Protein AF-A0A3L7AH86-F1 (afdb_monomer_lite)

Structure (mmCIF, N/CA/C/O backbone):
data_AF-A0A3L7AH86-F1
#
_entry.id   AF-A0A3L7AH86-F1
#
loop_
_atom_site.group_PDB
_atom_site.id
_atom_site.type_symbol
_atom_site.label_atom_id
_atom_site.label_alt_id
_atom_site.label_comp_id
_atom_site.label_asym_id
_atom_site.label_entity_id
_atom_site.label_seq_id
_atom_site.pdbx_PDB_ins_code
_atom_site.Cartn_x
_atom_site.Cartn_y
_atom_site.Cartn_z
_atom_site.occupancy
_atom_site.B_iso_or_equiv
_atom_site.auth_seq_id
_atom_site.auth_comp_id
_atom_site.auth_asym_id
_atom_site.auth_atom_id
_atom_site.pdbx_PDB_model_num
ATOM 1 N N . MET A 1 1 ? 28.279 -6.027 -3.704 1.00 44.44 1 MET A N 1
ATOM 2 C CA . MET A 1 1 ? 27.074 -5.322 -3.217 1.00 44.44 1 MET A CA 1
ATOM 3 C C . MET A 1 1 ? 25.892 -6.191 -3.582 1.00 44.44 1 MET A C 1
ATOM 5 O O . MET A 1 1 ? 25.785 -6.535 -4.749 1.00 44.44 1 MET A O 1
ATOM 9 N N . SER A 1 2 ? 25.110 -6.646 -2.601 1.00 47.25 2 SER A N 1
ATOM 10 C CA . SER A 1 2 ? 23.938 -7.489 -2.862 1.00 47.25 2 SER A CA 1
ATOM 11 C C . SER A 1 2 ? 22.923 -6.669 -3.650 1.00 47.25 2 SER A C 1
ATOM 13 O O . SER A 1 2 ? 22.373 -5.703 -3.124 1.00 47.25 2 SER A O 1
ATOM 15 N N . ASP A 1 3 ? 22.745 -7.006 -4.922 1.00 52.25 3 ASP A N 1
ATOM 16 C CA . ASP A 1 3 ? 21.746 -6.403 -5.793 1.00 52.25 3 ASP A CA 1
ATOM 17 C C . ASP A 1 3 ? 20.400 -7.023 -5.414 1.00 52.25 3 ASP A C 1
ATOM 19 O O . ASP A 1 3 ? 19.988 -8.058 -5.939 1.00 52.25 3 ASP A O 1
ATOM 23 N N . SER A 1 4 ? 19.761 -6.484 -4.376 1.00 62.56 4 SER A N 1
ATOM 24 C CA . SER A 1 4 ? 18.427 -6.927 -3.991 1.00 62.56 4 SER A CA 1
ATOM 25 C C . SER A 1 4 ? 17.487 -6.608 -5.152 1.00 62.56 4 SER A C 1
ATOM 27 O O . SER A 1 4 ? 17.142 -5.448 -5.376 1.00 62.56 4 SER A O 1
ATOM 29 N N . ALA A 1 5 ? 17.097 -7.649 -5.894 1.00 84.75 5 ALA A N 1
ATOM 30 C CA . ALA A 1 5 ? 16.226 -7.571 -7.070 1.00 84.75 5 ALA A CA 1
ATOM 31 C C . ALA A 1 5 ? 14.885 -6.865 -6.793 1.00 84.75 5 ALA A C 1
ATOM 33 O O . ALA A 1 5 ? 14.226 -6.381 -7.716 1.00 84.75 5 ALA A O 1
ATOM 34 N N . ASN A 1 6 ? 14.512 -6.766 -5.514 1.00 90.69 6 ASN A N 1
ATOM 35 C CA . ASN A 1 6 ? 13.269 -6.178 -5.051 1.00 90.69 6 ASN A CA 1
ATOM 36 C C . ASN A 1 6 ? 13.501 -4.955 -4.155 1.00 90.69 6 ASN A C 1
ATOM 38 O O . ASN A 1 6 ? 14.501 -4.859 -3.440 1.00 90.69 6 ASN A O 1
ATOM 42 N N . ARG A 1 7 ? 12.520 -4.051 -4.156 1.00 93.31 7 ARG A N 1
ATOM 43 C CA . ARG A 1 7 ? 12.362 -2.941 -3.214 1.00 93.31 7 ARG A CA 1
ATOM 44 C C . ARG A 1 7 ? 11.051 -3.102 -2.446 1.00 93.31 7 ARG A C 1
ATOM 46 O O . ARG A 1 7 ? 10.064 -3.575 -3.004 1.00 93.31 7 ARG A O 1
ATOM 53 N N . GLY A 1 8 ? 11.055 -2.717 -1.174 1.00 95.31 8 GLY A N 1
ATOM 54 C CA . GLY A 1 8 ? 9.854 -2.705 -0.343 1.00 95.31 8 GLY A CA 1
ATOM 55 C C . GLY A 1 8 ? 9.033 -1.439 -0.555 1.00 95.31 8 GLY A C 1
ATOM 56 O O . GLY A 1 8 ? 9.589 -0.347 -0.713 1.00 95.31 8 GLY A O 1
ATOM 57 N N . TRP A 1 9 ? 7.718 -1.600 -0.524 1.00 97.06 9 TRP A N 1
ATOM 58 C CA . TRP A 1 9 ? 6.750 -0.519 -0.450 1.00 97.06 9 TRP A CA 1
ATOM 59 C C . TRP A 1 9 ? 5.752 -0.771 0.667 1.00 97.06 9 TRP A C 1
ATOM 61 O O . TRP A 1 9 ? 5.429 -1.910 0.989 1.00 97.06 9 TRP A O 1
ATOM 71 N N . THR A 1 10 ? 5.241 0.315 1.226 1.00 97.06 10 THR A N 1
ATOM 72 C CA . THR A 1 10 ? 4.142 0.322 2.187 1.00 97.06 10 THR A CA 1
ATOM 73 C C . THR A 1 10 ? 3.006 1.179 1.647 1.00 97.06 10 THR A C 1
ATOM 75 O O . THR A 1 10 ? 3.188 1.953 0.704 1.00 97.06 10 THR A O 1
ATOM 78 N N . ALA A 1 11 ? 1.825 1.050 2.239 1.00 97.38 11 ALA A N 1
ATOM 79 C CA . ALA A 1 11 ? 0.658 1.821 1.837 1.00 97.38 11 ALA A CA 1
ATOM 80 C C . ALA A 1 11 ? -0.080 2.378 3.047 1.00 97.38 11 ALA A C 1
ATOM 82 O O . ALA A 1 11 ? -0.150 1.729 4.088 1.00 97.38 11 ALA A O 1
ATOM 83 N N . ILE A 1 12 ? -0.677 3.557 2.899 1.00 97.50 12 ILE A N 1
ATOM 84 C CA . ILE A 1 12 ? -1.646 4.075 3.861 1.00 97.50 12 ILE A CA 1
ATOM 85 C C . ILE A 1 12 ? -3.039 3.799 3.315 1.00 97.50 12 ILE A C 1
ATOM 87 O O . ILE A 1 12 ? -3.391 4.256 2.227 1.00 97.50 12 ILE A O 1
ATOM 91 N N . ILE A 1 13 ? -3.836 3.060 4.079 1.00 97.38 13 ILE A N 1
ATOM 92 C CA . ILE A 1 13 ? -5.221 2.737 3.739 1.00 97.38 13 ILE A CA 1
ATOM 93 C C . ILE A 1 13 ? -6.175 3.263 4.805 1.00 97.38 13 ILE A C 1
ATOM 95 O O . ILE A 1 13 ? -5.801 3.437 5.967 1.00 97.38 13 ILE A O 1
ATOM 99 N N . GLN A 1 14 ? -7.428 3.489 4.427 1.00 98.19 14 GLN A N 1
ATOM 100 C CA . GLN A 1 14 ? -8.468 3.917 5.354 1.00 98.19 14 GLN A CA 1
ATOM 101 C C . GLN A 1 14 ? -9.798 3.234 5.051 1.00 98.19 14 GLN A C 1
ATOM 103 O O . GLN A 1 14 ? -10.263 3.244 3.915 1.00 98.19 14 GLN A O 1
ATOM 108 N N . TYR A 1 15 ? -10.435 2.696 6.088 1.00 97.19 15 TYR A N 1
ATOM 109 C CA . TYR A 1 15 ? -11.835 2.278 6.037 1.00 97.19 15 TYR A CA 1
ATOM 110 C C . TYR A 1 15 ? -12.758 3.425 6.473 1.00 97.19 15 TYR A C 1
ATOM 112 O O . TYR A 1 15 ? -12.352 4.244 7.308 1.00 97.19 15 TYR A O 1
ATOM 120 N N . PRO A 1 16 ? -14.006 3.482 5.974 1.00 97.25 16 PRO A N 1
ATOM 121 C CA . PRO A 1 16 ? -14.986 4.478 6.391 1.00 97.25 16 PRO A CA 1
ATOM 122 C C . PRO A 1 16 ? -15.135 4.546 7.915 1.00 97.25 16 PRO A C 1
ATOM 124 O O . PRO A 1 16 ? -15.362 3.537 8.576 1.00 97.25 16 PRO A O 1
ATOM 127 N N . GLY A 1 17 ? -14.996 5.749 8.477 1.00 96.81 17 GLY A N 1
ATOM 128 C CA . GLY A 1 17 ? -15.137 5.990 9.917 1.00 96.81 17 GLY A CA 1
ATOM 129 C C . GLY A 1 17 ? -13.948 5.556 10.785 1.00 96.81 17 GLY A C 1
ATOM 130 O O . GLY A 1 17 ? -13.976 5.804 11.988 1.00 96.81 17 GLY A O 1
ATOM 131 N N . LEU A 1 18 ? -12.894 4.960 10.213 1.00 97.00 18 LEU A N 1
ATOM 132 C CA . LEU A 1 18 ? -11.676 4.588 10.939 1.00 97.00 18 LEU A CA 1
ATOM 133 C C . LEU A 1 18 ? -10.523 5.556 10.653 1.00 97.00 18 LEU A C 1
ATOM 135 O O . LEU A 1 18 ? -10.505 6.273 9.648 1.00 97.00 18 LEU A O 1
ATOM 139 N N . LYS A 1 19 ? -9.534 5.572 11.554 1.00 97.75 19 LYS A N 1
ATOM 140 C CA . LYS A 1 19 ? -8.269 6.279 11.319 1.00 97.75 19 LYS A CA 1
ATOM 141 C C . LYS A 1 19 ? -7.470 5.565 10.216 1.00 97.75 19 LYS A C 1
ATOM 143 O O . LYS A 1 19 ? -7.541 4.337 10.142 1.00 97.75 19 LYS A O 1
ATOM 148 N N . PRO A 1 20 ? -6.698 6.298 9.393 1.00 97.56 20 PRO A N 1
ATOM 149 C CA . PRO A 1 20 ? -5.772 5.686 8.449 1.00 97.56 20 PRO A CA 1
ATOM 150 C C . PRO A 1 20 ? -4.780 4.755 9.149 1.00 97.56 20 PRO A C 1
ATOM 152 O O . PRO A 1 20 ? -4.297 5.063 10.241 1.00 97.56 20 PRO A O 1
ATOM 155 N N . ILE A 1 21 ? -4.463 3.638 8.502 1.00 95.12 21 ILE A N 1
ATOM 156 C CA . ILE A 1 21 ? -3.489 2.657 8.981 1.00 95.12 21 ILE A CA 1
ATOM 157 C C . ILE A 1 21 ? -2.435 2.398 7.911 1.00 95.12 21 ILE A C 1
ATOM 159 O O . ILE A 1 21 ? -2.717 2.459 6.713 1.00 95.12 21 ILE A O 1
ATOM 163 N N . ARG A 1 22 ? -1.218 2.078 8.354 1.00 95.12 22 ARG A N 1
ATOM 164 C CA . ARG A 1 22 ? -0.161 1.600 7.466 1.00 95.12 22 ARG A CA 1
ATOM 165 C C . ARG A 1 22 ? -0.356 0.107 7.215 1.00 95.12 22 ARG A C 1
ATOM 167 O O . ARG A 1 22 ? -0.300 -0.691 8.147 1.00 95.12 22 ARG A O 1
ATOM 174 N N . PHE A 1 23 ? -0.601 -0.244 5.962 1.00 94.06 23 PHE A N 1
ATOM 175 C CA . PHE A 1 23 ? -0.516 -1.607 5.459 1.00 94.06 23 PHE A CA 1
ATOM 176 C C . PHE A 1 23 ? 0.958 -2.018 5.331 1.00 94.06 23 PHE A C 1
ATOM 178 O O . PHE A 1 23 ? 1.819 -1.151 5.181 1.00 94.06 23 PHE A O 1
ATOM 185 N N . GLY A 1 24 ? 1.226 -3.322 5.451 1.00 92.06 24 GLY A N 1
ATOM 186 C CA . GLY A 1 24 ? 2.564 -3.902 5.584 1.00 92.06 24 GLY A CA 1
ATOM 187 C C . GLY A 1 24 ? 3.500 -3.680 4.391 1.00 92.06 24 GLY A C 1
ATOM 188 O O . GLY A 1 24 ? 3.374 -2.730 3.625 1.00 92.06 24 GLY A O 1
ATOM 189 N N . THR A 1 25 ? 4.486 -4.562 4.251 1.00 96.06 25 THR A N 1
ATOM 190 C CA . THR A 1 25 ? 5.502 -4.449 3.197 1.00 96.06 25 THR A CA 1
ATOM 191 C C . THR A 1 25 ? 5.133 -5.305 1.990 1.00 96.06 25 THR A C 1
ATOM 193 O O . THR A 1 25 ? 5.140 -6.529 2.092 1.00 96.06 25 THR A O 1
ATOM 196 N N . THR A 1 26 ? 4.913 -4.67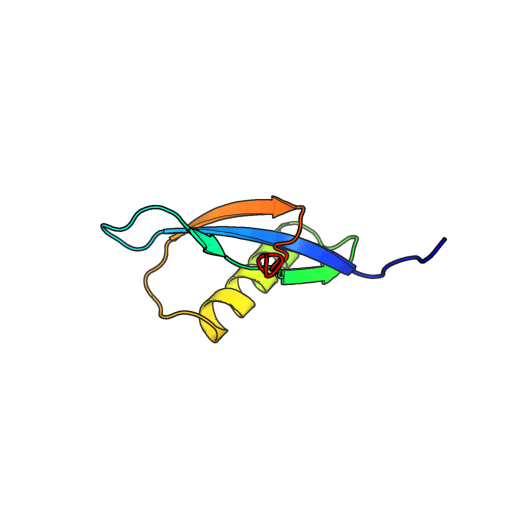3 0.840 1.00 96.06 26 THR A N 1
ATOM 197 C CA . THR A 1 26 ? 4.830 -5.328 -0.472 1.00 96.06 26 THR A CA 1
ATOM 198 C C . THR A 1 26 ? 6.197 -5.270 -1.148 1.00 96.06 26 THR A C 1
ATOM 200 O O . THR A 1 26 ? 6.803 -4.202 -1.265 1.00 96.06 26 THR A O 1
ATOM 203 N N . LEU A 1 27 ? 6.710 -6.419 -1.593 1.00 95.38 27 LEU A N 1
ATOM 204 C CA . LEU A 1 27 ? 7.966 -6.494 -2.342 1.00 95.38 27 LEU A CA 1
ATOM 205 C C . LEU A 1 27 ? 7.682 -6.421 -3.841 1.00 95.38 27 LEU A C 1
ATOM 207 O O . LEU A 1 27 ? 6.946 -7.239 -4.381 1.00 95.38 27 LEU A O 1
ATOM 211 N N . VAL A 1 28 ? 8.320 -5.474 -4.520 1.00 95.19 28 VAL A N 1
ATOM 212 C CA . VAL A 1 28 ? 8.210 -5.286 -5.975 1.00 95.19 28 VAL A CA 1
ATOM 213 C C . VAL A 1 28 ? 9.589 -5.249 -6.610 1.00 95.19 28 VAL A C 1
ATOM 215 O O . VAL A 1 28 ? 10.572 -4.943 -5.934 1.00 95.19 28 VAL A O 1
ATOM 218 N N . ARG A 1 29 ? 9.674 -5.498 -7.919 1.00 94.44 29 ARG A N 1
ATOM 219 C CA . ARG A 1 29 ? 10.927 -5.354 -8.670 1.00 94.44 29 ARG A C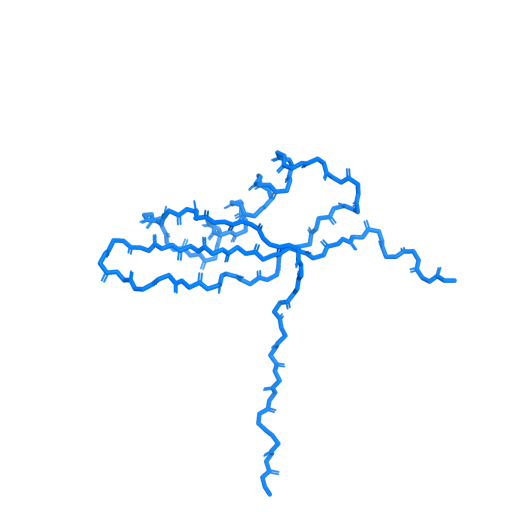A 1
ATOM 220 C C . ARG A 1 29 ? 11.494 -3.938 -8.493 1.00 94.44 29 ARG A C 1
ATOM 222 O O . ARG A 1 29 ? 10.754 -2.951 -8.457 1.00 94.44 29 ARG A O 1
ATOM 229 N N . ARG A 1 30 ? 12.818 -3.831 -8.369 1.00 91.94 30 ARG A N 1
ATOM 230 C CA . ARG A 1 30 ? 13.530 -2.576 -8.072 1.00 91.94 30 ARG A CA 1
ATOM 231 C C . ARG A 1 30 ? 13.179 -1.408 -9.009 1.00 91.94 30 ARG A C 1
ATOM 233 O O . ARG A 1 30 ? 13.105 -0.272 -8.548 1.00 91.94 30 ARG A O 1
ATOM 240 N N . ASP A 1 31 ? 12.964 -1.682 -10.288 1.00 93.12 31 ASP A N 1
ATOM 241 C CA . ASP A 1 31 ? 12.671 -0.722 -11.361 1.00 93.12 31 ASP A CA 1
ATOM 242 C C . ASP A 1 31 ? 11.193 -0.729 -11.797 1.00 93.12 31 ASP A C 1
ATOM 244 O O . ASP A 1 31 ? 10.854 -0.139 -12.822 1.00 93.12 31 ASP A O 1
ATOM 248 N N . ALA A 1 32 ? 10.307 -1.384 -11.034 1.00 94.50 32 ALA A N 1
ATOM 249 C CA . ALA A 1 32 ? 8.884 -1.431 -11.359 1.00 94.50 32 ALA A CA 1
ATOM 250 C C . ALA A 1 32 ? 8.296 -0.007 -11.446 1.00 94.50 32 ALA A C 1
ATOM 252 O O . ALA A 1 32 ? 8.472 0.763 -10.494 1.00 94.50 32 ALA A O 1
ATOM 253 N N . PRO A 1 33 ? 7.593 0.355 -12.535 1.00 95.44 33 PRO A N 1
ATOM 254 C CA . PRO A 1 33 ? 6.894 1.629 -12.646 1.00 95.44 33 PRO A CA 1
ATOM 255 C C . PRO A 1 33 ? 5.777 1.741 -11.603 1.00 95.44 33 PRO A C 1
ATOM 257 O O . PRO A 1 33 ? 5.229 0.734 -11.158 1.00 95.44 33 PRO A O 1
ATOM 260 N N . ASP A 1 34 ? 5.387 2.967 -11.257 1.00 93.44 34 ASP A N 1
ATOM 261 C CA . ASP A 1 34 ? 4.428 3.236 -10.173 1.00 93.44 34 ASP A CA 1
ATOM 262 C C . ASP A 1 34 ? 3.084 2.505 -10.338 1.00 93.44 34 ASP A C 1
ATOM 264 O O . ASP A 1 34 ? 2.486 2.081 -9.355 1.00 93.44 34 ASP A O 1
ATOM 268 N N . GLN A 1 35 ? 2.636 2.277 -11.576 1.00 95.75 35 GLN A N 1
ATOM 269 C CA . GLN A 1 35 ? 1.417 1.507 -11.856 1.00 95.75 35 GLN A CA 1
ATOM 270 C C . GLN A 1 35 ? 1.556 0.022 -11.485 1.00 95.75 35 GLN A C 1
ATOM 272 O O . GLN A 1 35 ? 0.616 -0.571 -10.959 1.00 95.75 35 GLN A O 1
ATOM 277 N N . GLU A 1 36 ? 2.725 -0.583 -11.729 1.00 96.38 36 GLU A N 1
ATOM 278 C CA . GLU A 1 36 ? 3.019 -1.959 -11.298 1.00 96.38 36 GLU A CA 1
ATOM 279 C C . GLU A 1 36 ? 3.133 -2.034 -9.771 1.00 96.38 36 GLU A C 1
ATOM 281 O O . GLU A 1 36 ? 2.663 -2.998 -9.165 1.00 96.38 36 GLU A O 1
ATOM 286 N N . VAL A 1 37 ? 3.703 -0.998 -9.143 1.00 96.31 37 VAL A N 1
ATOM 287 C CA . VAL A 1 37 ? 3.769 -0.875 -7.680 1.00 96.31 37 VAL A CA 1
ATOM 288 C C . VAL A 1 37 ? 2.365 -0.823 -7.079 1.00 96.31 37 VAL A C 1
ATOM 290 O O . VAL A 1 37 ? 2.059 -1.597 -6.173 1.00 96.31 37 VAL A O 1
ATOM 293 N N . GLU A 1 38 ? 1.491 0.036 -7.607 1.00 96.44 38 GLU A N 1
ATOM 294 C CA . GLU A 1 38 ? 0.113 0.157 -7.130 1.00 96.44 38 GLU A CA 1
ATOM 295 C C . GLU A 1 38 ? -0.670 -1.144 -7.313 1.00 96.44 38 GLU A C 1
ATOM 297 O O . GLU A 1 38 ? -1.377 -1.573 -6.398 1.00 96.44 38 GLU A O 1
ATOM 302 N N . ALA A 1 39 ? -0.529 -1.799 -8.468 1.00 96.75 39 ALA A N 1
ATOM 303 C CA . ALA A 1 39 ? -1.199 -3.064 -8.744 1.00 96.75 39 ALA A CA 1
ATOM 304 C C . ALA A 1 39 ? -0.774 -4.162 -7.756 1.00 96.75 39 ALA A C 1
ATOM 306 O O . ALA A 1 39 ? -1.636 -4.860 -7.221 1.00 96.75 39 ALA A O 1
ATOM 307 N N . ALA A 1 40 ? 0.527 -4.278 -7.472 1.00 96.81 40 ALA A N 1
ATOM 308 C CA . ALA A 1 40 ? 1.050 -5.240 -6.506 1.00 96.81 40 ALA A CA 1
ATOM 309 C C . ALA A 1 40 ? 0.542 -4.955 -5.084 1.00 96.81 40 ALA A C 1
ATOM 311 O O . ALA A 1 40 ? 0.025 -5.850 -4.422 1.00 96.81 40 ALA A O 1
ATOM 312 N N . ILE A 1 41 ? 0.604 -3.694 -4.642 1.00 96.50 41 ILE A N 1
ATOM 313 C CA . ILE A 1 41 ? 0.100 -3.276 -3.327 1.00 96.50 41 ILE A CA 1
ATOM 314 C C . ILE A 1 41 ? -1.394 -3.583 -3.196 1.00 96.50 41 ILE A C 1
ATOM 316 O O . ILE A 1 41 ? -1.834 -4.133 -2.189 1.00 96.50 41 ILE A O 1
ATOM 320 N N . ARG A 1 42 ? -2.201 -3.251 -4.210 1.00 95.69 42 ARG A N 1
ATOM 321 C CA . ARG A 1 42 ? -3.641 -3.538 -4.188 1.00 95.69 42 ARG A CA 1
ATOM 322 C C . ARG A 1 42 ? -3.913 -5.033 -4.132 1.00 95.69 42 ARG A C 1
ATOM 324 O O . ARG A 1 42 ? -4.791 -5.422 -3.367 1.00 95.69 42 ARG A O 1
ATOM 331 N N . ALA A 1 43 ? -3.180 -5.836 -4.904 1.00 96.00 43 ALA A N 1
ATOM 332 C CA . ALA A 1 43 ? -3.294 -7.290 -4.880 1.00 96.00 43 ALA A CA 1
ATOM 333 C C . ALA A 1 43 ? 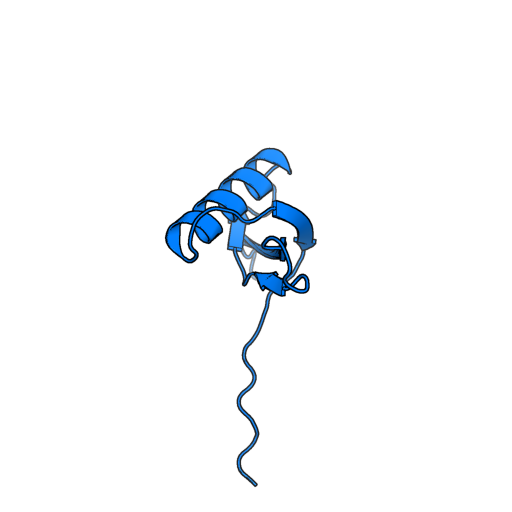-3.016 -7.848 -3.473 1.00 96.00 43 ALA A C 1
ATOM 335 O O . ALA A 1 43 ? -3.845 -8.583 -2.944 1.00 96.00 43 ALA A O 1
ATOM 336 N N . ASP A 1 44 ? -1.932 -7.415 -2.829 1.00 95.56 44 ASP A N 1
ATOM 337 C CA . ASP A 1 44 ? -1.580 -7.847 -1.471 1.00 95.56 44 ASP A CA 1
ATOM 338 C C . ASP A 1 44 ? -2.611 -7.409 -0.418 1.00 95.56 44 ASP A C 1
ATOM 340 O O . ASP A 1 44 ? -2.923 -8.155 0.519 1.00 95.56 44 ASP A O 1
ATOM 344 N N . ILE A 1 45 ? -3.159 -6.193 -0.547 1.00 95.25 45 ILE A N 1
ATOM 345 C CA . ILE A 1 45 ? -4.186 -5.698 0.377 1.00 95.25 45 ILE A CA 1
ATOM 346 C C . ILE A 1 45 ? -5.446 -6.555 0.262 1.00 95.25 45 ILE A C 1
ATOM 348 O O . ILE A 1 45 ? -5.951 -7.008 1.286 1.00 95.25 45 ILE A O 1
ATOM 352 N N . VAL A 1 46 ? -5.953 -6.805 -0.952 1.00 94.75 46 VAL A N 1
ATOM 353 C CA . VAL A 1 46 ? -7.215 -7.551 -1.127 1.00 94.75 46 VAL A CA 1
ATOM 354 C C . VAL A 1 46 ? -7.101 -9.026 -0.742 1.00 94.75 46 VAL A C 1
ATOM 356 O O . VAL A 1 46 ? -8.118 -9.643 -0.434 1.00 94.75 46 VAL A O 1
ATOM 359 N N . THR A 1 47 ? -5.894 -9.604 -0.729 1.00 95.00 47 THR A N 1
ATOM 360 C CA . THR A 1 47 ? -5.675 -10.965 -0.209 1.00 95.00 47 THR A CA 1
ATOM 361 C C . THR A 1 47 ? -5.596 -11.017 1.313 1.00 95.00 47 THR A C 1
ATOM 363 O O . THR A 1 47 ? -5.836 -12.072 1.896 1.00 95.00 47 THR A O 1
ATOM 366 N N . SER A 1 48 ? -5.246 -9.904 1.962 1.00 92.31 48 SER A N 1
ATOM 367 C CA . SER A 1 48 ? -4.947 -9.862 3.400 1.00 92.31 48 SER A CA 1
ATOM 368 C C . SER A 1 48 ? -6.043 -9.199 4.232 1.00 92.31 48 SER A C 1
ATOM 370 O O . SER A 1 48 ? -6.148 -9.450 5.431 1.00 92.31 48 SER A O 1
ATOM 372 N N . LEU A 1 49 ? -6.835 -8.319 3.621 1.00 93.12 49 LEU A N 1
ATOM 373 C CA . LEU A 1 49 ? -7.797 -7.453 4.286 1.00 93.12 49 LEU A CA 1
ATOM 374 C C . LEU A 1 49 ? -9.154 -7.468 3.561 1.00 93.12 49 LEU A C 1
ATOM 376 O O . LEU A 1 49 ? -9.210 -7.691 2.351 1.00 93.12 49 LEU A O 1
ATOM 380 N N . PRO A 1 50 ? -10.263 -7.219 4.281 1.00 93.56 50 PRO A N 1
ATOM 381 C CA . PRO A 1 50 ? -11.582 -7.141 3.667 1.00 93.56 50 PRO A CA 1
ATOM 382 C C . PRO A 1 50 ? -11.701 -5.965 2.683 1.00 93.56 50 PRO A C 1
ATOM 384 O O . PRO A 1 50 ? -10.950 -4.993 2.718 1.00 93.56 50 PRO A O 1
ATOM 387 N N . ALA A 1 51 ? -12.693 -6.033 1.798 1.00 94.12 51 ALA A N 1
ATOM 388 C CA . ALA A 1 51 ? -12.999 -4.934 0.887 1.00 94.12 51 ALA A CA 1
ATOM 389 C C . ALA A 1 51 ? -13.517 -3.683 1.630 1.00 94.12 51 ALA A C 1
ATOM 391 O O . ALA A 1 51 ? -13.913 -3.741 2.794 1.00 94.12 51 ALA A O 1
ATOM 392 N N . GLY A 1 52 ? -13.571 -2.549 0.921 1.00 95.50 52 GLY A N 1
ATOM 393 C CA . GLY A 1 52 ? -14.133 -1.293 1.437 1.00 95.50 52 GLY A CA 1
ATOM 394 C C . GLY A 1 52 ? -13.106 -0.307 1.996 1.00 95.50 52 GLY A C 1
ATOM 395 O O . GLY A 1 52 ? -13.491 0.647 2.666 1.00 95.50 52 GLY A O 1
ATOM 396 N N . PHE A 1 53 ? -11.818 -0.516 1.726 1.00 96.19 53 PHE A N 1
ATOM 397 C CA . PHE A 1 53 ? -10.769 0.456 2.022 1.00 96.19 53 PHE A CA 1
ATOM 398 C C . PHE A 1 53 ? -10.562 1.441 0.860 1.00 96.19 53 PHE A C 1
ATOM 400 O O . PHE A 1 53 ? -10.782 1.117 -0.309 1.00 96.19 53 PHE A O 1
ATOM 407 N N . THR A 1 54 ? -10.037 2.618 1.186 1.00 97.00 54 THR A N 1
ATOM 408 C CA . THR A 1 54 ? -9.445 3.567 0.241 1.00 97.00 54 THR A CA 1
ATOM 409 C C . THR A 1 54 ? -7.929 3.534 0.397 1.00 97.00 54 THR A C 1
ATOM 411 O O . THR A 1 54 ? -7.426 3.628 1.516 1.00 97.00 54 THR A O 1
ATOM 414 N N . LEU A 1 55 ? -7.197 3.416 -0.714 1.00 96.25 55 LEU A N 1
ATOM 415 C CA . LEU A 1 55 ? -5.745 3.614 -0.749 1.00 96.25 55 LEU A CA 1
ATOM 416 C C . LEU A 1 55 ? -5.460 5.122 -0.787 1.00 96.25 55 LEU A C 1
ATOM 418 O O . LEU A 1 55 ? -5.859 5.785 -1.740 1.00 96.25 55 LEU A O 1
ATOM 422 N N . LEU A 1 56 ? -4.818 5.656 0.252 1.00 97.00 56 LEU A N 1
ATOM 423 C CA . LEU A 1 56 ? -4.537 7.088 0.395 1.00 97.00 56 LEU A CA 1
ATOM 424 C C . LEU A 1 56 ? -3.158 7.471 -0.149 1.00 97.00 56 LEU A C 1
ATOM 426 O O . LEU A 1 56 ? -3.027 8.496 -0.813 1.00 97.00 56 LEU A O 1
ATOM 430 N N . SER A 1 57 ? -2.134 6.665 0.136 1.00 96.75 57 SER A N 1
ATOM 431 C CA . SER A 1 57 ? -0.768 6.882 -0.353 1.00 96.75 57 SER A CA 1
ATOM 432 C C . SER A 1 57 ? 0.016 5.572 -0.446 1.00 96.75 57 SER A C 1
ATOM 434 O O . SER A 1 57 ? -0.327 4.575 0.194 1.00 96.75 57 SER A O 1
ATOM 436 N N . MET A 1 58 ? 1.083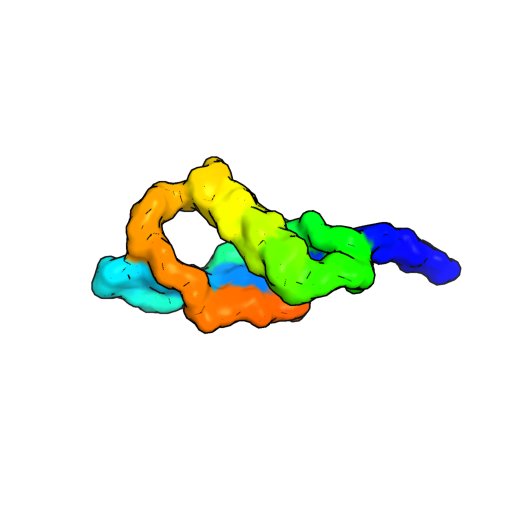 5.597 -1.246 1.00 96.31 58 MET A N 1
ATOM 437 C CA . MET A 1 58 ? 2.094 4.544 -1.347 1.00 96.31 58 MET A CA 1
ATOM 438 C C . MET A 1 58 ? 3.449 5.154 -0.994 1.00 96.31 58 MET A C 1
ATOM 440 O O . MET A 1 58 ? 3.798 6.219 -1.502 1.00 96.31 58 MET A O 1
ATOM 444 N N . GLU A 1 59 ? 4.205 4.495 -0.124 1.00 95.00 59 GLU A N 1
ATOM 445 C CA . GLU A 1 59 ? 5.461 5.008 0.425 1.00 95.00 59 GLU A CA 1
ATOM 446 C C . GLU A 1 59 ? 6.567 3.954 0.259 1.00 95.00 59 GLU A C 1
ATOM 448 O O . GLU A 1 59 ? 6.380 2.816 0.707 1.00 95.00 59 GLU A O 1
ATOM 453 N N . PRO A 1 60 ? 7.729 4.288 -0.337 1.00 94.56 60 PRO A N 1
ATOM 454 C CA . PRO A 1 60 ? 8.878 3.389 -0.344 1.00 94.56 60 PRO A CA 1
ATOM 455 C C . PRO A 1 60 ? 9.306 3.061 1.088 1.00 94.56 60 PRO A C 1
ATOM 457 O O . PRO A 1 60 ? 9.450 3.961 1.916 1.00 94.56 60 PRO A O 1
ATOM 460 N N . GLY A 1 61 ? 9.551 1.786 1.382 1.00 93.31 61 GLY A N 1
ATOM 461 C CA . GLY A 1 61 ? 9.972 1.367 2.715 1.00 93.31 61 GLY A CA 1
ATOM 462 C C . GLY A 1 61 ? 9.493 -0.023 3.097 1.00 93.31 61 GLY A C 1
ATOM 463 O O . GLY A 1 61 ? 8.984 -0.783 2.278 1.00 93.31 61 GLY A O 1
ATOM 464 N N . ALA A 1 62 ? 9.677 -0.358 4.367 1.00 93.75 62 ALA A N 1
ATOM 465 C CA . ALA A 1 62 ? 9.230 -1.619 4.930 1.00 93.75 62 ALA A CA 1
ATOM 466 C C . ALA A 1 62 ? 8.787 -1.419 6.380 1.00 93.75 62 ALA A C 1
ATOM 468 O O . ALA A 1 6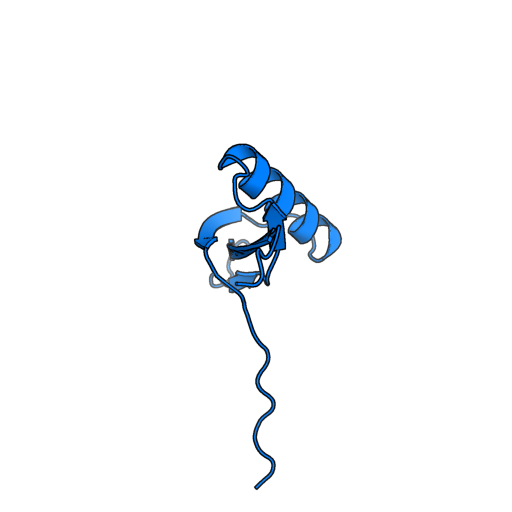2 ? 9.388 -0.650 7.131 1.00 93.75 62 ALA A O 1
ATOM 469 N N . VAL A 1 63 ? 7.735 -2.132 6.767 1.00 90.31 63 VAL A N 1
ATOM 470 C CA . VAL A 1 63 ? 7.337 -2.315 8.160 1.00 90.31 63 VAL A CA 1
ATOM 471 C C . VAL A 1 63 ? 8.109 -3.503 8.727 1.00 90.31 63 VAL A C 1
ATOM 473 O O . VAL A 1 63 ? 8.075 -4.598 8.163 1.00 90.31 63 VAL A O 1
ATOM 476 N N . PHE A 1 64 ? 8.775 -3.282 9.857 1.00 87.19 64 PHE A N 1
ATOM 477 C CA . PHE A 1 64 ? 9.436 -4.322 10.638 1.00 87.19 64 PHE A CA 1
ATOM 478 C C . PHE A 1 64 ? 8.740 -4.449 11.987 1.00 87.19 64 PHE A C 1
ATOM 480 O O . PHE A 1 64 ? 8.478 -3.447 12.652 1.00 87.19 64 PHE A O 1
ATOM 487 N N . PHE A 1 65 ? 8.462 -5.682 12.397 1.00 84.69 65 PHE A N 1
ATOM 488 C CA . PHE A 1 65 ? 8.026 -5.966 13.756 1.00 84.69 65 PHE A CA 1
ATOM 489 C C . PHE A 1 65 ? 9.271 -6.134 14.618 1.00 84.69 65 PHE A C 1
ATOM 491 O O . PHE A 1 65 ? 10.041 -7.072 14.417 1.00 84.69 65 PHE A O 1
ATOM 498 N N . VAL A 1 66 ? 9.477 -5.206 15.548 1.00 84.44 66 VAL A N 1
ATOM 499 C CA . VAL A 1 66 ? 10.518 -5.311 16.570 1.00 84.44 66 VAL A CA 1
ATOM 500 C C . VAL A 1 66 ? 9.829 -5.831 17.831 1.00 84.44 66 VAL A C 1
ATOM 502 O O . VAL A 1 66 ? 8.945 -5.139 18.338 1.00 84.44 66 VAL A O 1
ATOM 505 N N . PRO A 1 67 ? 10.142 -7.053 18.298 1.00 84.12 67 PRO A N 1
ATOM 506 C CA . PRO A 1 67 ? 9.636 -7.540 19.574 1.00 84.12 67 PRO A CA 1
ATOM 507 C C . PRO A 1 67 ? 10.037 -6.574 20.690 1.00 84.12 67 PRO A C 1
ATOM 509 O O . PRO A 1 67 ? 11.132 -6.014 20.642 1.00 84.12 67 PRO A O 1
ATOM 512 N N . GLU A 1 68 ? 9.185 -6.394 21.698 1.00 84.25 68 GLU A N 1
ATOM 513 C CA . GLU A 1 68 ? 9.632 -5.736 22.926 1.00 84.25 68 GLU A CA 1
ATOM 514 C C . GLU A 1 68 ? 10.782 -6.560 23.515 1.00 84.25 68 GLU A C 1
ATOM 516 O O . GLU A 1 68 ? 10.663 -7.780 23.676 1.00 84.25 68 GLU A O 1
ATOM 521 N N . GLU A 1 69 ? 11.914 -5.910 23.795 1.00 78.12 69 GLU A N 1
ATOM 522 C CA . GLU A 1 69 ? 12.961 -6.534 24.596 1.00 78.12 69 GLU A CA 1
ATOM 523 C C . GLU A 1 69 ? 12.319 -6.918 25.931 1.00 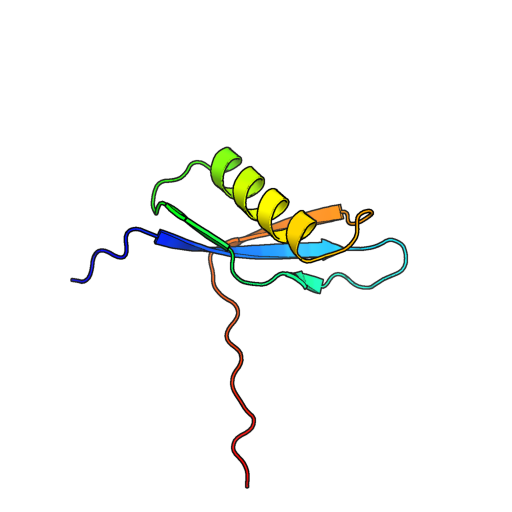78.12 69 GLU A C 1
ATOM 525 O O . GLU A 1 69 ? 11.805 -6.063 26.654 1.00 78.12 69 GLU A O 1
ATOM 530 N N . SER A 1 70 ? 12.255 -8.223 26.214 1.00 57.72 70 SER A N 1
ATOM 531 C CA . SER A 1 70 ? 11.788 -8.684 27.519 1.00 57.72 70 SER A CA 1
ATOM 532 C C . SER A 1 70 ? 12.751 -8.128 28.575 1.00 57.72 70 SER A C 1
ATOM 534 O O . SER A 1 70 ? 13.958 -8.309 28.392 1.00 57.72 70 SER A O 1
ATOM 536 N N . PRO A 1 71 ? 12.254 -7.424 29.608 1.00 66.38 71 PRO A N 1
ATOM 537 C CA . PRO A 1 71 ? 13.100 -6.815 30.632 1.00 66.38 71 PRO A CA 1
ATOM 538 C C . PRO A 1 71 ? 13.903 -7.845 31.432 1.00 66.38 71 PRO A C 1
ATOM 540 O O . PRO A 1 71 ? 13.437 -9.002 31.568 1.00 66.38 71 PRO A O 1
#

Secondary structure (DSSP, 8-state):
----SEEEEEEEEE-TTSPPEEEEEEEEETT--HHHHHHHHHHHHHHHS-S--EEEEEEES----------

pLDDT: mean 90.84, std 11.74, range [44.44, 98.19]

Foldseek 3Di:
DPPPQWFWKWFWKDAPPDDIDIHFIFIDGPPDPVVSVVVSNVVVCVVPHPPRMDTDDMGTDGDDDDDPDDD

Radius of gyration: 13.99 Å; chains: 1; bounding box: 42×18×43 Å

Sequence (71 aa):
MSDSANRGWTAIIQYPGLKPIRFGTTLVRRDAPDQEVEAAIRADIVTSLPAGFTLLSMEPGAVFFVPEESP

Organism: NCBI:txid60216